Protein AF-A0A959H831-F1 (afdb_monomer_lite)

Sequence (135 aa):
GKVFKGVLVSDFYVGYSPADTPKQKCNAHLIRDLKYIVLAEPQSTAFAQDVITMLLDAKKLADNGQRQEHWIKQAKDKLQELIEQELEEKQEEAIKIRNRLRKHKNEILLFLENPAVPFTNNATERAIRPVVVHR

Foldseek 3Di:
DDDDPDADEDEPDPDDDDDDHHYAHFVVNLLVLLVVCVVPPVVCVVLSVLSNVLLVVLQVCLVVVVLPPVSLVVSLVSLVCSLPDDDDPSSVSSPVSSVVCVVCVCRQNVCSNDVVDDNGPVVVVVVVPPPPPDD

Structure (mmCIF, N/CA/C/O backbone):
data_AF-A0A959H831-F1
#
_entry.id   AF-A0A959H831-F1
#
loop_
_atom_site.group_PDB
_atom_site.id
_atom_site.type_symbol
_atom_site.label_atom_id
_atom_site.label_alt_id
_atom_site.label_comp_id
_atom_site.label_asym_id
_atom_site.label_entity_id
_atom_site.label_seq_id
_atom_site.pdbx_PDB_ins_code
_atom_s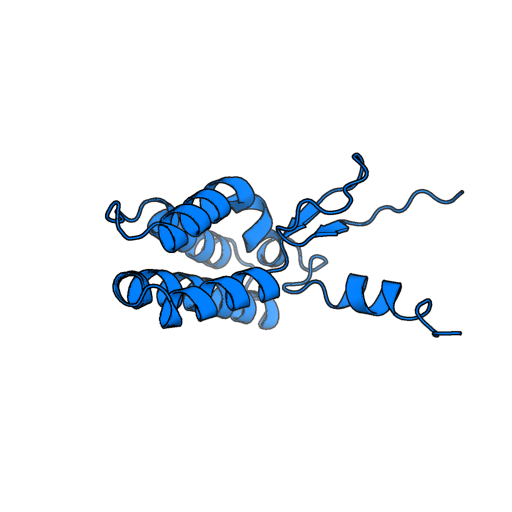ite.Cartn_x
_atom_site.Cartn_y
_atom_site.Cartn_z
_atom_site.occupancy
_atom_site.B_iso_or_equiv
_atom_site.auth_seq_id
_atom_site.auth_comp_id
_atom_site.auth_asym_id
_atom_site.auth_atom_id
_atom_site.pdbx_PDB_model_num
ATOM 1 N N . GLY A 1 1 ? 35.239 -5.299 -0.231 1.00 32.47 1 GLY A N 1
ATOM 2 C CA . GLY A 1 1 ? 34.127 -6.244 -0.466 1.00 32.47 1 GLY A CA 1
ATOM 3 C C . GLY A 1 1 ? 33.082 -5.555 -1.316 1.00 32.47 1 GLY A C 1
ATOM 4 O O . GLY A 1 1 ? 32.857 -4.374 -1.097 1.00 32.47 1 GLY A O 1
ATOM 5 N N . LYS A 1 2 ? 32.547 -6.231 -2.338 1.00 27.98 2 LYS A N 1
ATOM 6 C CA . LYS A 1 2 ? 31.707 -5.634 -3.392 1.00 27.98 2 LYS A CA 1
ATOM 7 C C . LYS A 1 2 ? 30.489 -4.890 -2.818 1.00 27.98 2 LYS A C 1
ATOM 9 O O . LYS A 1 2 ? 29.696 -5.473 -2.089 1.00 27.98 2 LYS A O 1
ATOM 14 N N . VAL A 1 3 ? 30.359 -3.619 -3.195 1.00 27.48 3 VAL A N 1
ATOM 15 C CA . VAL A 1 3 ? 29.230 -2.728 -2.894 1.00 27.48 3 VAL A CA 1
ATOM 16 C C . VAL A 1 3 ? 27.977 -3.252 -3.605 1.00 27.48 3 VAL A C 1
ATOM 18 O O . VAL A 1 3 ? 27.972 -3.384 -4.830 1.00 27.48 3 VAL A O 1
ATOM 21 N N . PHE A 1 4 ? 26.930 -3.583 -2.848 1.00 33.94 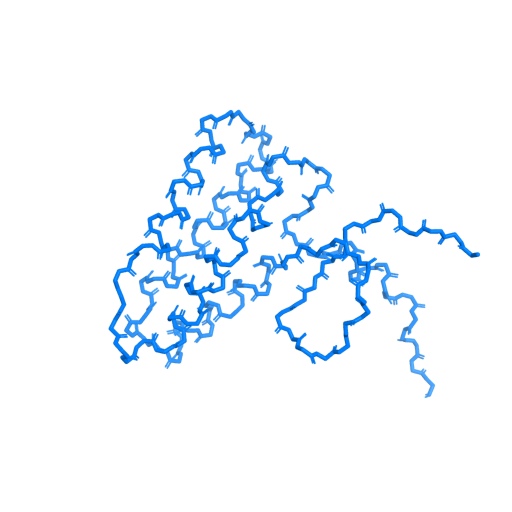4 PHE A N 1
ATOM 22 C CA . PHE A 1 4 ? 25.670 -4.100 -3.386 1.00 33.94 4 PHE A CA 1
ATOM 23 C C . PHE A 1 4 ? 24.793 -2.926 -3.858 1.00 33.94 4 PHE A C 1
ATOM 25 O O . PHE A 1 4 ? 24.255 -2.176 -3.050 1.00 33.94 4 PHE A O 1
ATOM 32 N N . LYS A 1 5 ? 24.670 -2.738 -5.178 1.00 31.16 5 LYS A N 1
ATOM 33 C CA . LYS A 1 5 ? 23.814 -1.721 -5.825 1.00 31.16 5 LYS A CA 1
ATOM 34 C C . LYS A 1 5 ? 22.375 -2.238 -6.001 1.00 31.16 5 LYS A C 1
ATOM 36 O O . LYS A 1 5 ? 21.905 -2.374 -7.127 1.00 31.16 5 LYS A O 1
ATOM 41 N N . GLY A 1 6 ? 21.695 -2.590 -4.913 1.00 36.31 6 GLY A N 1
ATOM 42 C CA . GLY A 1 6 ? 20.324 -3.112 -4.955 1.00 36.31 6 GLY A CA 1
ATOM 43 C C . GLY A 1 6 ? 19.401 -2.394 -3.976 1.00 36.31 6 GLY A C 1
ATOM 44 O O . GLY A 1 6 ? 19.833 -2.019 -2.890 1.00 36.31 6 GLY A O 1
ATOM 45 N N . VAL A 1 7 ? 18.137 -2.203 -4.362 1.00 39.16 7 VAL A N 1
ATOM 46 C CA . VAL A 1 7 ? 17.070 -1.736 -3.465 1.00 39.16 7 VAL A CA 1
ATOM 47 C C . VAL A 1 7 ? 16.750 -2.880 -2.496 1.00 39.16 7 VAL A C 1
ATOM 49 O O . VAL A 1 7 ? 16.268 -3.932 -2.906 1.00 39.16 7 VAL A O 1
ATOM 52 N N . LEU A 1 8 ? 17.070 -2.698 -1.219 1.00 39.12 8 LEU A N 1
ATOM 53 C CA . LEU A 1 8 ? 16.644 -3.544 -0.112 1.00 39.12 8 LEU A CA 1
ATOM 54 C C . LEU A 1 8 ? 15.120 -3.502 -0.040 1.00 39.12 8 LEU A C 1
ATOM 56 O O . LEU A 1 8 ? 14.522 -2.446 -0.154 1.00 39.12 8 LEU A O 1
ATOM 60 N N . VAL A 1 9 ? 14.449 -4.623 0.158 1.00 39.88 9 VAL A N 1
ATOM 61 C CA . VAL A 1 9 ? 13.002 -4.610 0.382 1.00 39.88 9 VAL A CA 1
ATOM 62 C C . VAL A 1 9 ? 12.787 -5.143 1.789 1.00 39.88 9 VAL A C 1
ATOM 64 O O . VAL A 1 9 ? 13.271 -6.222 2.129 1.00 39.88 9 VAL A O 1
ATOM 67 N N . SER A 1 10 ? 12.170 -4.333 2.642 1.00 41.69 10 SER A N 1
ATOM 68 C CA . SER A 1 10 ? 12.109 -4.544 4.089 1.00 41.69 10 SER A CA 1
ATOM 69 C C . SER A 1 10 ? 10.667 -4.582 4.557 1.00 41.69 10 SER A C 1
ATOM 71 O O . SER A 1 10 ? 9.814 -3.820 4.097 1.00 41.69 10 SER A O 1
ATOM 73 N N . ASP A 1 11 ? 10.420 -5.433 5.542 1.00 43.84 11 ASP A N 1
ATOM 74 C CA . ASP A 1 11 ? 9.136 -5.507 6.223 1.00 43.84 11 ASP A CA 1
ATOM 75 C C . ASP A 1 11 ? 8.947 -4.286 7.133 1.00 43.84 11 ASP A C 1
ATOM 77 O O . ASP A 1 11 ? 9.843 -3.452 7.304 1.00 43.84 11 ASP A O 1
ATOM 81 N N . PHE A 1 12 ? 7.767 -4.126 7.726 1.00 45.78 12 PHE A N 1
ATOM 82 C CA . PHE A 1 12 ? 7.518 -3.059 8.705 1.00 45.78 12 PHE A CA 1
ATOM 83 C C . PHE A 1 12 ? 8.080 -3.372 10.103 1.00 45.78 12 PHE A C 1
ATOM 85 O O . PHE A 1 12 ? 7.825 -2.627 11.044 1.00 45.78 12 PHE A O 1
ATOM 92 N N . TYR A 1 13 ? 8.872 -4.440 10.234 1.00 35.97 13 TYR A N 1
ATOM 93 C CA . TYR A 1 13 ? 9.468 -4.875 11.491 1.00 35.97 13 TYR A CA 1
ATOM 94 C C . TYR A 1 13 ? 10.746 -4.083 11.819 1.00 35.97 13 TYR A C 1
ATOM 96 O O . TYR A 1 13 ? 11.663 -3.991 11.002 1.00 35.97 13 TYR A O 1
ATOM 104 N N . VAL A 1 14 ? 10.826 -3.530 13.034 1.00 39.69 14 VAL A N 1
ATOM 105 C CA . VAL A 1 14 ? 11.987 -2.782 13.572 1.00 39.69 14 VAL A CA 1
ATOM 106 C C . VAL A 1 14 ? 12.990 -3.750 14.225 1.00 39.69 14 VAL A C 1
ATOM 108 O O . VAL A 1 14 ? 13.527 -3.506 15.297 1.00 39.69 14 VAL A O 1
ATOM 111 N N . GLY A 1 15 ? 13.229 -4.899 13.595 1.00 38.34 15 GLY A N 1
ATOM 112 C CA . GLY A 1 15 ? 14.209 -5.883 14.052 1.00 38.34 15 GLY A CA 1
ATOM 113 C C . GLY A 1 15 ? 15.322 -5.997 13.026 1.00 38.34 15 GLY A C 1
ATOM 114 O O . GLY A 1 15 ? 15.155 -6.717 12.053 1.00 38.34 15 GLY A O 1
ATOM 115 N N . TYR A 1 16 ? 16.429 -5.290 13.267 1.00 40.28 16 TYR A N 1
ATOM 116 C CA . TYR A 1 16 ? 17.649 -5.203 12.446 1.00 40.28 16 TYR A CA 1
ATOM 117 C C . TYR A 1 16 ? 17.544 -4.335 11.177 1.00 40.28 16 TYR A C 1
ATOM 119 O O . TYR A 1 16 ? 17.093 -4.755 10.116 1.00 40.28 16 TYR A O 1
ATOM 127 N N . SER A 1 17 ? 18.031 -3.092 11.276 1.00 41.34 17 SER A N 1
ATOM 128 C CA . SER A 1 17 ? 18.187 -2.168 10.143 1.00 41.34 17 SER A CA 1
ATOM 129 C C . SER A 1 17 ? 19.600 -1.573 10.116 1.00 41.34 17 SER A C 1
ATOM 131 O O . SER A 1 17 ? 19.850 -0.590 10.808 1.00 41.34 17 SER A O 1
ATOM 133 N N . PRO A 1 18 ? 20.524 -2.111 9.302 1.00 42.78 18 PRO A N 1
ATOM 134 C CA . PRO A 1 18 ? 21.686 -1.355 8.841 1.00 42.78 18 PRO A CA 1
ATOM 135 C C . PRO A 1 18 ? 21.223 -0.139 8.016 1.00 42.78 18 PRO A C 1
ATOM 137 O O . PRO A 1 18 ? 20.215 -0.209 7.303 1.00 42.78 18 PRO A O 1
ATOM 140 N N . ALA A 1 19 ? 21.917 0.990 8.162 1.00 43.97 19 ALA A N 1
ATOM 141 C CA . ALA A 1 19 ? 21.423 2.318 7.787 1.00 43.97 19 ALA A CA 1
ATOM 142 C C . ALA A 1 19 ? 21.472 2.656 6.279 1.00 43.97 19 ALA A C 1
ATOM 144 O O . ALA A 1 19 ? 20.726 3.530 5.851 1.00 43.97 19 ALA A O 1
ATOM 145 N N . ASP A 1 20 ? 22.249 1.941 5.459 1.00 38.38 20 ASP A N 1
ATOM 146 C CA . ASP A 1 20 ? 22.656 2.439 4.130 1.00 38.38 20 ASP A CA 1
ATOM 147 C C . ASP A 1 20 ? 22.196 1.581 2.938 1.00 38.38 20 ASP A C 1
ATOM 149 O O . ASP A 1 20 ? 23.000 1.131 2.121 1.00 38.38 20 ASP A O 1
ATOM 153 N N . THR A 1 21 ? 20.896 1.309 2.781 1.00 37.38 21 THR A N 1
ATOM 154 C CA . THR A 1 21 ? 20.402 0.667 1.540 1.00 37.38 21 THR A CA 1
ATOM 155 C C . THR A 1 21 ? 18.994 1.152 1.175 1.00 37.38 21 THR A C 1
ATOM 157 O O . THR A 1 21 ? 18.155 1.223 2.076 1.00 37.38 21 THR A O 1
ATOM 160 N N . PRO A 1 22 ? 18.698 1.491 -0.102 1.00 37.94 22 PRO A N 1
ATOM 161 C CA . PRO A 1 22 ? 17.374 1.976 -0.513 1.00 37.94 22 PRO A CA 1
ATOM 162 C C . PRO A 1 22 ? 16.301 0.946 -0.159 1.00 37.94 22 PRO A C 1
ATOM 164 O O . PRO A 1 22 ? 16.517 -0.218 -0.459 1.00 37.94 22 PRO A O 1
ATOM 167 N N . LYS A 1 23 ? 15.185 1.329 0.480 1.00 47.69 23 LYS A N 1
ATOM 168 C CA . LYS A 1 23 ? 14.174 0.386 0.999 1.00 47.69 23 LYS A CA 1
ATOM 169 C C . LYS A 1 23 ? 12.887 0.417 0.154 1.00 47.69 23 LYS A C 1
ATOM 171 O O . LYS A 1 23 ? 12.296 1.476 0.029 1.00 47.69 23 LYS A O 1
ATOM 176 N N . GLN A 1 24 ? 12.402 -0.709 -0.368 1.00 42.31 24 GLN A N 1
ATOM 177 C CA . GLN A 1 24 ? 11.011 -0.880 -0.821 1.00 42.31 24 GLN A CA 1
ATOM 178 C C . GLN A 1 24 ? 10.230 -1.622 0.272 1.00 42.31 24 GLN A C 1
ATOM 180 O O . GLN A 1 24 ? 10.760 -2.510 0.940 1.00 42.31 24 GLN A O 1
ATOM 185 N N . LYS A 1 25 ? 8.961 -1.287 0.492 1.00 60.19 25 LYS A N 1
ATOM 186 C CA . LYS A 1 25 ? 8.089 -2.060 1.387 1.00 60.19 25 LYS A CA 1
ATOM 187 C C . LYS A 1 25 ? 7.404 -3.171 0.594 1.00 60.19 25 LYS A C 1
ATOM 189 O O . LYS A 1 25 ? 6.872 -2.925 -0.482 1.00 60.19 25 LYS A O 1
ATOM 194 N N . CYS A 1 26 ? 7.457 -4.411 1.086 1.00 69.81 26 CYS A N 1
ATOM 195 C CA . CYS A 1 26 ? 6.888 -5.553 0.368 1.00 69.81 26 CYS A CA 1
ATOM 196 C C . CYS A 1 26 ? 5.353 -5.452 0.333 1.00 69.81 26 CYS A C 1
ATOM 198 O O . CYS A 1 26 ? 4.702 -5.585 1.373 1.00 69.81 26 CYS A O 1
ATOM 200 N N . ASN A 1 27 ? 4.761 -5.284 -0.857 1.00 80.56 27 ASN A N 1
ATOM 201 C CA . ASN A 1 27 ? 3.302 -5.188 -0.994 1.00 80.56 27 ASN A CA 1
ATOM 202 C C . ASN A 1 27 ? 2.585 -6.480 -0.554 1.00 80.56 27 ASN A C 1
ATOM 204 O O . ASN A 1 27 ? 1.438 -6.422 -0.120 1.00 80.56 27 ASN A O 1
ATOM 208 N N . ALA A 1 28 ? 3.258 -7.640 -0.565 1.00 78.00 28 ALA A N 1
ATOM 209 C CA . ALA A 1 28 ? 2.698 -8.881 -0.019 1.00 78.00 28 ALA A CA 1
ATOM 210 C C . ALA A 1 28 ? 2.519 -8.832 1.510 1.00 78.00 28 ALA A C 1
ATOM 212 O O . ALA A 1 28 ? 1.531 -9.356 2.027 1.00 78.00 28 ALA A O 1
ATOM 213 N N . HIS A 1 29 ? 3.437 -8.179 2.229 1.00 77.88 29 HIS A N 1
ATOM 214 C CA . HIS A 1 29 ? 3.310 -7.967 3.672 1.00 77.88 29 HIS A CA 1
ATOM 215 C C . HIS A 1 29 ? 2.219 -6.954 3.993 1.00 77.88 29 HIS A C 1
ATOM 217 O O . HIS A 1 29 ? 1.391 -7.212 4.859 1.00 77.88 29 HIS A O 1
ATOM 223 N N . LEU A 1 30 ? 2.132 -5.875 3.213 1.00 86.19 30 LEU A N 1
ATOM 224 C CA . LEU A 1 30 ? 1.036 -4.917 3.324 1.00 86.19 30 LEU A CA 1
ATOM 225 C C . LEU A 1 30 ? -0.338 -5.583 3.112 1.00 86.19 30 LEU A C 1
ATOM 227 O O . LEU A 1 30 ? -1.242 -5.377 3.914 1.00 86.19 30 LEU A O 1
ATOM 231 N N . ILE A 1 31 ? -0.486 -6.440 2.094 1.00 88.62 31 ILE A N 1
ATOM 232 C CA . ILE A 1 31 ? -1.730 -7.195 1.855 1.00 88.62 31 ILE A CA 1
ATOM 233 C C . ILE A 1 31 ? -2.049 -8.151 3.015 1.00 88.62 31 ILE A C 1
ATOM 235 O O . ILE A 1 31 ? -3.219 -8.328 3.348 1.00 88.62 31 ILE A O 1
ATOM 239 N N . ARG A 1 32 ? -1.044 -8.780 3.639 1.00 85.31 32 ARG A N 1
ATOM 240 C CA . ARG A 1 32 ? -1.264 -9.659 4.799 1.00 85.31 32 ARG A CA 1
ATOM 241 C C . ARG A 1 32 ? -1.784 -8.877 6.005 1.00 85.31 32 ARG A C 1
ATOM 243 O O . ARG A 1 32 ? -2.767 -9.309 6.601 1.00 85.31 32 ARG A O 1
ATOM 250 N N . ASP A 1 33 ? -1.179 -7.731 6.306 1.00 86.44 33 ASP A N 1
ATOM 251 C CA . ASP A 1 33 ? -1.621 -6.851 7.393 1.00 86.44 33 ASP A CA 1
ATOM 252 C C . ASP A 1 33 ? -3.062 -6.367 7.150 1.00 86.44 33 ASP A C 1
ATOM 254 O O . ASP A 1 33 ? -3.906 -6.434 8.038 1.00 86.44 33 ASP A O 1
ATOM 258 N N . LEU A 1 34 ? -3.389 -5.977 5.914 1.00 90.25 34 LEU A N 1
ATOM 259 C CA . LEU A 1 34 ? -4.745 -5.569 5.530 1.00 90.25 34 LEU A CA 1
ATOM 260 C C . LEU A 1 34 ? -5.771 -6.702 5.697 1.00 90.25 34 LEU A C 1
ATOM 262 O O . LEU A 1 34 ? -6.881 -6.467 6.165 1.00 90.25 34 LEU A O 1
ATOM 266 N N . LYS A 1 35 ? -5.410 -7.949 5.367 1.00 87.94 35 LYS A N 1
ATOM 267 C CA . LYS A 1 35 ? -6.283 -9.113 5.602 1.00 87.94 35 LYS A CA 1
ATOM 268 C C . LYS A 1 35 ? -6.517 -9.381 7.086 1.00 87.94 35 LYS A C 1
ATOM 270 O O . LYS A 1 35 ? -7.597 -9.837 7.443 1.00 87.94 35 LYS A O 1
ATOM 275 N N . TYR A 1 36 ? -5.531 -9.105 7.937 1.00 86.88 36 TYR A N 1
ATOM 276 C CA . TYR A 1 36 ? -5.714 -9.185 9.383 1.00 86.88 36 TYR A CA 1
ATOM 277 C C . TYR A 1 36 ? -6.706 -8.122 9.879 1.00 86.88 36 TYR A C 1
ATOM 279 O O . TYR A 1 36 ? -7.592 -8.455 10.659 1.00 86.88 36 TYR A O 1
ATOM 287 N N . ILE A 1 37 ? -6.635 -6.889 9.363 1.00 87.81 37 ILE A N 1
ATOM 288 C CA . ILE A 1 37 ? -7.585 -5.811 9.702 1.00 87.81 37 ILE A CA 1
ATOM 289 C C . ILE A 1 37 ? -9.027 -6.212 9.390 1.00 87.81 37 ILE A C 1
ATOM 291 O O . ILE A 1 37 ? -9.898 -5.996 10.220 1.00 87.81 37 ILE A O 1
ATOM 295 N N . VAL A 1 38 ? -9.283 -6.864 8.252 1.00 84.62 38 VAL A N 1
ATOM 296 C CA . VAL A 1 38 ? -10.632 -7.360 7.907 1.00 84.62 38 VAL A CA 1
ATOM 297 C C . VAL A 1 38 ? -11.205 -8.292 8.987 1.00 84.62 38 VAL A C 1
ATOM 299 O O . VAL A 1 38 ? -12.413 -8.316 9.202 1.00 84.62 38 VAL A O 1
ATOM 302 N N . LEU A 1 39 ? -10.353 -9.060 9.673 1.00 84.00 39 LEU A N 1
ATOM 303 C CA . LEU A 1 39 ? -10.769 -9.987 10.728 1.00 84.00 39 LEU A CA 1
ATOM 304 C C . LEU A 1 39 ? -10.836 -9.321 12.110 1.00 84.00 39 LEU A C 1
ATOM 306 O O . LEU A 1 39 ? -11.746 -9.609 12.881 1.00 84.00 39 LEU A O 1
ATOM 310 N N . ALA A 1 40 ? -9.859 -8.471 12.432 1.00 82.25 40 ALA A N 1
ATOM 311 C CA . ALA A 1 40 ? -9.674 -7.896 13.764 1.00 82.25 40 ALA A CA 1
ATOM 312 C C . ALA A 1 40 ? -10.416 -6.565 13.975 1.00 82.25 40 ALA A C 1
ATOM 314 O O . ALA A 1 40 ? -10.737 -6.214 15.106 1.00 82.25 40 ALA A O 1
ATOM 315 N N . GLU A 1 41 ? -10.700 -5.834 12.897 1.00 91.06 41 GLU A N 1
ATOM 316 C CA . GLU A 1 41 ? -11.324 -4.511 12.906 1.00 91.06 41 GLU A CA 1
ATOM 317 C C . GLU A 1 41 ? -12.420 -4.446 11.816 1.00 91.06 41 GLU A C 1
ATOM 319 O O . GLU A 1 41 ? -12.240 -3.779 10.792 1.00 91.06 41 GLU A O 1
ATOM 324 N N . PRO A 1 42 ? -13.563 -5.152 11.979 1.00 92.12 42 PRO A N 1
ATOM 325 C CA . PRO A 1 42 ? -14.573 -5.300 10.923 1.00 92.12 42 PRO A CA 1
ATOM 326 C C . PRO A 1 42 ? -15.106 -3.976 10.362 1.00 92.12 42 PRO A C 1
ATOM 328 O O . PRO A 1 42 ? -15.392 -3.889 9.168 1.00 92.12 42 PRO A O 1
ATOM 331 N N . GLN A 1 43 ? -15.178 -2.928 11.188 1.00 91.44 43 GLN A N 1
ATOM 332 C CA . GLN A 1 43 ? -15.542 -1.564 10.788 1.00 91.44 43 GLN A CA 1
ATOM 333 C C . GLN A 1 43 ? -14.594 -0.956 9.738 1.00 91.44 43 GLN A C 1
ATOM 335 O O . GLN A 1 43 ? -14.981 -0.058 8.999 1.00 91.44 43 GLN A O 1
ATOM 340 N N . SER A 1 44 ? -13.369 -1.470 9.634 1.00 95.19 44 SER A N 1
ATOM 341 C CA . SER A 1 44 ? -12.347 -1.042 8.678 1.00 95.19 44 SER A CA 1
ATOM 342 C C . SER A 1 44 ? -12.243 -1.945 7.453 1.00 95.19 44 SER A C 1
ATOM 344 O O . SER A 1 44 ? -11.368 -1.740 6.609 1.00 95.19 44 SER A O 1
ATOM 346 N N . THR A 1 45 ? -13.134 -2.930 7.321 1.00 94.00 45 THR A N 1
ATOM 347 C CA . THR A 1 45 ? -13.123 -3.896 6.214 1.00 94.00 45 THR A CA 1
ATOM 348 C C . THR A 1 45 ? -13.160 -3.213 4.852 1.00 94.00 45 THR A C 1
ATOM 350 O O . THR A 1 45 ? -12.385 -3.594 3.978 1.00 94.00 45 THR A O 1
ATOM 353 N N . ALA A 1 46 ? -14.003 -2.189 4.682 1.00 95.69 46 ALA A N 1
ATOM 354 C CA . ALA A 1 46 ? -14.115 -1.454 3.421 1.00 95.69 46 ALA A CA 1
ATOM 355 C C . ALA A 1 46 ? -12.779 -0.799 3.037 1.00 95.69 46 ALA A C 1
ATOM 357 O O . ALA A 1 46 ? -12.219 -1.104 1.988 1.00 95.69 46 ALA A O 1
ATOM 358 N N . PHE A 1 47 ? -12.196 -0.013 3.951 1.00 96.56 47 PHE A N 1
ATOM 359 C CA . PHE A 1 47 ? -10.876 0.594 3.755 1.00 96.56 47 PHE A CA 1
ATOM 360 C C . PHE A 1 47 ? -9.809 -0.459 3.422 1.00 96.56 47 PHE A C 1
ATOM 362 O O . PHE A 1 47 ? -9.035 -0.300 2.477 1.00 96.56 47 PHE A O 1
ATOM 369 N N . ALA A 1 48 ? -9.770 -1.563 4.172 1.00 95.06 48 ALA A N 1
ATOM 370 C CA . ALA A 1 48 ? -8.767 -2.596 3.964 1.00 95.06 48 ALA A CA 1
ATOM 371 C C . ALA A 1 48 ? -8.905 -3.279 2.591 1.00 95.06 48 ALA A C 1
ATOM 373 O O . ALA A 1 48 ? -7.904 -3.508 1.906 1.00 95.06 48 ALA A O 1
ATOM 374 N N . GLN A 1 49 ? -10.136 -3.582 2.174 1.00 95.94 49 GLN A N 1
ATOM 375 C CA . GLN A 1 49 ? -10.433 -4.178 0.872 1.00 95.94 49 GLN A CA 1
ATOM 376 C C . GLN A 1 49 ? -10.115 -3.226 -0.281 1.00 95.94 49 GLN A C 1
ATOM 378 O O . GLN A 1 49 ? -9.554 -3.675 -1.284 1.00 95.94 49 GLN A O 1
ATOM 383 N N . ASP A 1 50 ? -10.377 -1.930 -0.129 1.00 97.50 50 ASP A N 1
ATOM 384 C CA . ASP A 1 50 ? -10.063 -0.935 -1.154 1.00 97.50 50 ASP A CA 1
ATOM 385 C C . ASP A 1 50 ? -8.551 -0.802 -1.368 1.00 97.50 50 ASP A C 1
ATOM 387 O O . ASP A 1 50 ? -8.078 -0.787 -2.509 1.00 97.50 50 ASP A O 1
ATOM 391 N N . VAL A 1 51 ? -7.761 -0.798 -0.287 1.00 96.38 51 VAL A N 1
ATOM 392 C CA . VAL A 1 51 ? -6.293 -0.779 -0.389 1.00 96.38 51 VAL A CA 1
ATOM 393 C C . VAL A 1 51 ? -5.771 -2.067 -1.033 1.00 96.38 51 VAL A C 1
ATOM 395 O O . VAL A 1 51 ? -4.904 -2.001 -1.907 1.00 96.38 51 VAL A O 1
ATOM 398 N N . ILE A 1 52 ? -6.290 -3.242 -0.650 1.00 95.44 52 ILE A N 1
ATOM 399 C CA . ILE A 1 52 ? -5.907 -4.520 -1.279 1.00 95.44 52 ILE A CA 1
ATOM 400 C C . ILE A 1 52 ? -6.214 -4.488 -2.778 1.00 95.44 52 ILE A C 1
ATOM 402 O O . ILE A 1 52 ? -5.360 -4.859 -3.585 1.00 95.44 52 ILE A O 1
ATOM 406 N N . THR A 1 53 ? -7.413 -4.043 -3.147 1.00 97.25 53 THR A N 1
ATOM 407 C CA . THR A 1 53 ? -7.867 -3.987 -4.540 1.00 97.25 53 THR A CA 1
ATOM 408 C C . THR A 1 53 ? -6.974 -3.063 -5.358 1.00 97.25 53 THR A C 1
ATOM 410 O O . THR A 1 53 ? -6.433 -3.493 -6.375 1.00 97.25 53 THR A O 1
ATOM 413 N N . MET A 1 54 ? -6.696 -1.856 -4.855 1.00 97.12 54 MET A N 1
ATOM 414 C CA . MET A 1 54 ? -5.788 -0.904 -5.498 1.00 97.12 54 MET A CA 1
ATOM 415 C C . MET A 1 54 ? -4.398 -1.511 -5.747 1.00 97.12 54 MET A C 1
ATOM 417 O O . MET A 1 54 ? -3.870 -1.407 -6.855 1.00 97.12 54 MET A O 1
ATOM 421 N N . LEU A 1 55 ? -3.818 -2.206 -4.760 1.00 95.19 55 LEU A N 1
ATOM 422 C CA . LEU A 1 55 ? -2.508 -2.851 -4.914 1.00 95.19 55 LEU A CA 1
ATOM 423 C C . LEU A 1 55 ? -2.524 -3.962 -5.972 1.00 95.19 55 LEU A C 1
ATOM 425 O O . LEU A 1 55 ? -1.573 -4.094 -6.745 1.00 95.19 55 LEU A O 1
ATOM 429 N N . LEU A 1 56 ? -3.580 -4.777 -6.003 1.00 95.56 56 LEU A N 1
ATOM 430 C CA . LEU A 1 56 ? -3.709 -5.868 -6.969 1.00 95.56 56 LEU A CA 1
ATOM 431 C C . LEU A 1 56 ? -3.963 -5.353 -8.386 1.00 95.56 56 LEU A C 1
ATOM 433 O O . LEU A 1 56 ? -3.411 -5.910 -9.332 1.00 95.56 56 LEU A O 1
ATOM 437 N N . ASP A 1 57 ? -4.739 -4.288 -8.546 1.00 96.19 57 ASP A N 1
ATOM 438 C CA . ASP A 1 57 ? -4.973 -3.679 -9.854 1.00 96.19 57 ASP A CA 1
ATOM 439 C C . ASP A 1 57 ? -3.714 -2.985 -10.375 1.00 96.19 57 ASP A C 1
ATOM 441 O O . ASP A 1 57 ? -3.327 -3.200 -11.523 1.00 96.19 57 ASP A O 1
ATOM 445 N N . ALA A 1 58 ? -2.979 -2.282 -9.509 1.00 94.88 58 ALA A N 1
ATOM 446 C CA . ALA A 1 58 ? -1.651 -1.773 -9.836 1.00 94.88 58 ALA A CA 1
ATOM 447 C C . ALA A 1 58 ? -0.698 -2.907 -10.262 1.00 94.88 58 ALA A C 1
ATOM 449 O O . ALA A 1 58 ? 0.022 -2.782 -11.253 1.00 94.88 58 ALA A O 1
ATOM 450 N N . LYS A 1 59 ? -0.723 -4.060 -9.580 1.00 94.44 59 LYS A N 1
ATOM 451 C CA . LYS A 1 59 ? 0.050 -5.237 -10.002 1.00 94.44 59 LYS A CA 1
ATOM 452 C C . LYS A 1 59 ? -0.351 -5.715 -11.402 1.00 94.44 59 LYS A C 1
ATOM 454 O O . LYS A 1 59 ? 0.534 -5.946 -12.220 1.00 94.44 59 LYS A O 1
ATOM 459 N N . LYS A 1 60 ? -1.651 -5.837 -11.694 1.00 95.81 60 LYS A N 1
ATOM 460 C CA . LYS A 1 60 ? -2.140 -6.259 -13.021 1.00 95.81 60 LYS A CA 1
ATOM 461 C C . LYS A 1 60 ? -1.677 -5.306 -14.122 1.00 95.81 60 LYS A C 1
ATOM 463 O O . LYS A 1 60 ? -1.213 -5.771 -15.157 1.00 95.81 60 LYS A O 1
ATOM 468 N N . LEU A 1 61 ? -1.740 -3.992 -13.885 1.00 95.75 61 LEU A N 1
ATOM 469 C CA . LEU A 1 61 ? -1.216 -2.991 -14.820 1.00 95.75 61 LEU A CA 1
ATOM 470 C C . LEU A 1 61 ? 0.273 -3.243 -15.114 1.00 95.75 61 LEU A C 1
ATOM 472 O O . LEU A 1 61 ? 0.679 -3.305 -16.274 1.00 95.75 61 LEU A O 1
ATOM 476 N N . ALA A 1 62 ? 1.083 -3.460 -14.073 1.00 92.62 62 ALA A N 1
ATOM 477 C CA . ALA A 1 62 ? 2.507 -3.756 -14.226 1.00 92.62 62 ALA A CA 1
ATOM 478 C C . ALA A 1 62 ? 2.776 -5.067 -14.982 1.00 92.62 62 ALA A C 1
ATOM 480 O O . ALA A 1 62 ? 3.665 -5.085 -15.837 1.00 92.62 62 ALA A O 1
ATOM 481 N N . ASP A 1 63 ? 2.028 -6.131 -14.671 1.00 91.69 63 ASP A N 1
ATOM 482 C CA . ASP A 1 63 ? 2.141 -7.449 -15.311 1.00 91.69 63 ASP A CA 1
ATOM 483 C C . ASP A 1 63 ? 1.777 -7.379 -16.807 1.00 91.69 63 ASP A C 1
ATOM 485 O O . ASP A 1 63 ? 2.417 -8.026 -17.632 1.00 91.69 63 ASP A O 1
ATOM 489 N N . ASN A 1 64 ? 0.800 -6.540 -17.165 1.00 94.38 64 ASN A N 1
ATOM 490 C CA . ASN A 1 64 ? 0.366 -6.307 -18.545 1.00 94.38 64 ASN A CA 1
ATOM 491 C C . ASN A 1 64 ? 1.246 -5.294 -19.303 1.00 94.38 64 ASN A C 1
ATOM 493 O O . ASN A 1 64 ? 0.953 -4.957 -20.449 1.00 94.38 64 ASN A O 1
ATOM 497 N N . GLY A 1 65 ? 2.287 -4.744 -18.668 1.00 91.94 65 GLY A N 1
ATOM 498 C CA . GLY A 1 65 ? 3.121 -3.692 -19.258 1.00 91.94 65 GLY A CA 1
ATOM 499 C C . GLY A 1 65 ? 2.413 -2.338 -19.429 1.00 91.94 65 GLY A C 1
ATOM 500 O O . GLY A 1 65 ? 2.922 -1.465 -20.132 1.00 91.94 65 GLY A O 1
ATOM 501 N N . GLN A 1 66 ? 1.266 -2.131 -18.777 1.00 93.62 66 GLN A N 1
ATOM 502 C CA . GLN A 1 66 ? 0.476 -0.896 -18.809 1.00 93.62 66 GLN A CA 1
ATOM 503 C C . GLN A 1 66 ? 1.113 0.168 -17.907 1.00 93.62 66 GLN A C 1
ATOM 505 O O . GLN A 1 66 ? 0.704 0.400 -16.771 1.00 93.62 66 GLN A O 1
ATOM 510 N N . ARG A 1 67 ? 2.179 0.786 -18.418 1.00 90.12 67 ARG A N 1
ATOM 511 C CA . ARG A 1 67 ? 3.036 1.741 -17.691 1.00 90.12 67 ARG A CA 1
ATOM 512 C C . ARG A 1 67 ? 2.977 3.151 -18.270 1.00 90.12 67 ARG A C 1
ATOM 514 O O . ARG A 1 67 ? 3.835 3.979 -17.987 1.00 90.12 67 ARG A O 1
ATOM 521 N N . GLN A 1 68 ? 1.988 3.422 -19.118 1.00 94.25 68 GLN A N 1
ATOM 522 C CA . GLN A 1 68 ? 1.749 4.768 -19.624 1.00 94.25 68 GLN A CA 1
ATOM 523 C C . GLN A 1 68 ? 1.369 5.706 -18.469 1.00 94.25 68 GLN A C 1
ATOM 525 O O . GLN A 1 68 ? 0.755 5.283 -17.487 1.00 94.25 68 GLN A O 1
ATOM 530 N N . GLU A 1 69 ? 1.691 6.991 -18.618 1.00 94.00 69 GLU A N 1
ATOM 531 C CA . GLU A 1 69 ? 1.502 8.017 -17.585 1.00 94.00 69 GLU A CA 1
ATOM 532 C C . GLU A 1 69 ? 0.088 8.019 -16.987 1.00 94.00 69 GLU A C 1
ATOM 534 O O . GLU A 1 69 ? -0.065 8.101 -15.773 1.00 94.00 69 GLU A O 1
ATOM 539 N N . HIS A 1 70 ? -0.950 7.838 -17.809 1.00 95.88 70 HIS A N 1
ATOM 540 C CA . HIS A 1 70 ? -2.335 7.834 -17.338 1.00 95.88 70 HIS A CA 1
ATOM 541 C C . HIS A 1 70 ? -2.675 6.657 -16.408 1.00 95.88 70 HIS A C 1
ATOM 543 O O . HIS A 1 70 ? -3.498 6.827 -15.512 1.00 95.88 70 HIS A O 1
ATOM 549 N N . TRP A 1 71 ? -2.067 5.477 -16.578 1.00 95.81 71 TRP A N 1
ATOM 550 C CA . TRP A 1 71 ? -2.276 4.338 -15.671 1.00 95.81 71 TRP A CA 1
ATOM 551 C C . TRP A 1 71 ? -1.569 4.553 -14.340 1.00 95.81 71 TRP A C 1
ATOM 553 O O . TRP A 1 71 ? -2.138 4.314 -13.277 1.00 95.81 71 TRP A O 1
ATOM 563 N N . ILE A 1 72 ? -0.337 5.060 -14.404 1.00 94.69 72 ILE A N 1
ATOM 564 C CA . ILE A 1 72 ? 0.453 5.391 -13.217 1.00 94.69 72 ILE A CA 1
ATOM 565 C C . ILE A 1 72 ? -0.252 6.490 -12.420 1.00 94.69 72 ILE A C 1
ATOM 567 O O . ILE A 1 72 ? -0.387 6.378 -11.202 1.00 94.69 72 ILE A O 1
ATOM 571 N N . LYS A 1 73 ? -0.748 7.524 -13.107 1.00 95.88 73 LYS A N 1
ATOM 572 C CA . LYS A 1 73 ? -1.519 8.607 -12.501 1.00 95.88 73 LYS A CA 1
ATOM 573 C C . LYS A 1 73 ? -2.787 8.081 -11.831 1.00 95.88 73 LYS A C 1
ATOM 575 O O . LYS A 1 73 ? -2.985 8.374 -10.664 1.00 95.88 73 LYS A O 1
ATOM 580 N N . GLN A 1 74 ? -3.581 7.246 -12.505 1.00 96.50 74 GLN A N 1
ATOM 581 C CA . GLN A 1 74 ? -4.780 6.640 -11.905 1.00 96.50 74 GLN A CA 1
ATOM 582 C C . 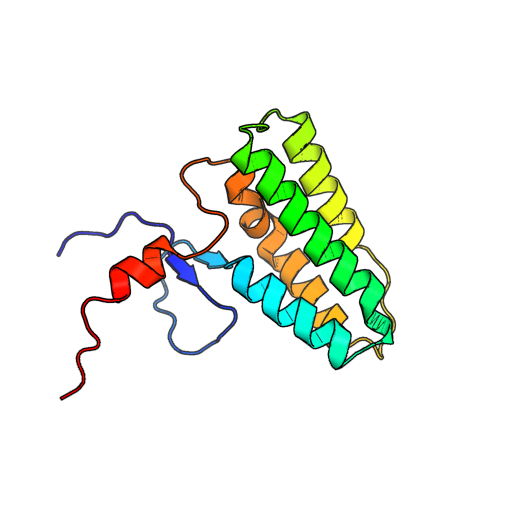GLN A 1 74 ? -4.465 5.850 -10.626 1.00 96.50 74 GLN A C 1
ATOM 584 O O . GLN A 1 74 ? -5.160 5.999 -9.625 1.00 96.50 74 GLN A O 1
ATOM 589 N N . ALA A 1 75 ? -3.395 5.049 -10.622 1.00 95.69 75 ALA A N 1
ATOM 590 C CA . ALA A 1 75 ? -2.985 4.313 -9.426 1.00 95.69 75 ALA A CA 1
ATOM 591 C C . ALA A 1 75 ? -2.544 5.252 -8.284 1.00 95.69 75 ALA A C 1
ATOM 593 O O . ALA A 1 75 ? -2.889 5.020 -7.124 1.00 95.69 75 ALA A O 1
ATOM 594 N N . LYS A 1 76 ? -1.808 6.327 -8.603 1.00 95.94 76 LYS A N 1
ATOM 595 C CA . LYS A 1 76 ? -1.382 7.347 -7.629 1.00 95.94 76 LYS A CA 1
ATOM 596 C C . LYS A 1 76 ? -2.559 8.143 -7.067 1.00 95.94 76 LYS A C 1
ATOM 598 O O . LYS A 1 76 ? -2.605 8.348 -5.858 1.00 95.94 76 LYS A O 1
ATOM 603 N N . ASP A 1 77 ? -3.506 8.533 -7.914 1.00 97.44 77 ASP A N 1
ATOM 604 C CA . ASP A 1 77 ? -4.724 9.239 -7.513 1.00 97.44 77 ASP A CA 1
ATOM 605 C C . ASP A 1 77 ? -5.552 8.350 -6.572 1.00 97.44 77 ASP A C 1
ATOM 607 O O . ASP A 1 77 ? -5.908 8.780 -5.477 1.00 97.44 77 ASP A O 1
ATOM 611 N N . LYS A 1 78 ? -5.729 7.062 -6.906 1.00 97.62 78 LYS A N 1
ATOM 612 C CA . LYS A 1 78 ? -6.422 6.106 -6.028 1.00 97.62 78 LYS A CA 1
ATOM 613 C C . LYS A 1 78 ? -5.728 5.934 -4.676 1.00 97.62 78 LYS A C 1
ATOM 615 O O . LYS A 1 78 ? -6.387 5.870 -3.641 1.00 97.62 78 LYS A O 1
ATOM 620 N N . LEU A 1 79 ? -4.397 5.850 -4.661 1.00 96.62 79 LEU A N 1
ATOM 621 C CA . LEU A 1 79 ? -3.633 5.798 -3.414 1.00 96.62 79 LEU A CA 1
ATOM 622 C C . LEU A 1 79 ? -3.827 7.077 -2.584 1.00 96.62 79 LEU A C 1
ATOM 624 O O . LEU A 1 79 ? -3.940 6.990 -1.362 1.00 96.62 79 LEU A O 1
ATOM 628 N N . GLN A 1 80 ? -3.869 8.244 -3.228 1.00 97.81 80 GLN A N 1
ATOM 629 C CA . GLN A 1 80 ? -4.084 9.521 -2.554 1.00 97.81 80 GLN A CA 1
ATOM 630 C C . GLN A 1 80 ? -5.486 9.600 -1.930 1.00 97.81 80 GLN A C 1
ATOM 632 O O . GLN A 1 80 ? -5.579 9.934 -0.752 1.00 97.81 80 GLN A O 1
ATOM 637 N N . GLU A 1 81 ? -6.537 9.191 -2.649 1.00 97.88 81 GLU A N 1
ATOM 638 C CA . GLU A 1 81 ? -7.907 9.094 -2.113 1.00 97.88 81 GLU A CA 1
ATOM 639 C C . GLU A 1 81 ? -7.955 8.248 -0.831 1.00 97.88 81 GLU A C 1
ATOM 641 O O . GLU A 1 81 ? -8.505 8.665 0.187 1.00 97.88 81 GLU A O 1
ATOM 646 N N . LEU A 1 82 ? -7.312 7.076 -0.843 1.00 97.50 82 LEU A N 1
ATOM 647 C CA . LEU A 1 82 ? -7.265 6.177 0.316 1.00 97.50 82 LEU A CA 1
ATOM 648 C C . LEU A 1 82 ? -6.477 6.778 1.490 1.00 97.50 82 LEU A C 1
ATOM 650 O O . LEU A 1 82 ? -6.802 6.551 2.652 1.00 97.50 82 LEU A O 1
ATOM 654 N N . ILE A 1 83 ? -5.432 7.560 1.210 1.00 96.81 83 ILE A N 1
ATOM 655 C CA . ILE A 1 83 ? -4.659 8.273 2.236 1.00 96.81 83 ILE A CA 1
ATOM 656 C C . ILE A 1 83 ? -5.471 9.412 2.870 1.00 96.81 83 ILE A C 1
ATOM 658 O O . ILE A 1 83 ? -5.208 9.778 4.022 1.00 96.81 83 ILE A O 1
ATOM 662 N N . GLU A 1 84 ? -6.396 10.004 2.124 1.00 97.19 84 GLU A N 1
ATOM 663 C CA . GLU A 1 84 ? -7.234 11.126 2.556 1.00 97.19 84 GLU A CA 1
ATOM 664 C C . GLU A 1 84 ? -8.552 10.684 3.188 1.00 97.19 84 GLU A C 1
ATOM 666 O O . GLU A 1 84 ? -9.187 11.488 3.864 1.00 97.19 84 GLU A O 1
ATOM 671 N N . GLN A 1 85 ? -8.920 9.409 3.047 1.00 95.44 85 GLN A N 1
ATOM 672 C CA . GLN A 1 85 ? -10.123 8.857 3.649 1.00 95.44 85 GLN A CA 1
ATOM 673 C C . GLN A 1 85 ? -10.176 9.119 5.164 1.00 95.44 85 GLN A C 1
ATOM 675 O O . GLN A 1 85 ? -9.231 8.838 5.925 1.00 95.44 85 GLN A O 1
ATOM 680 N N . GLU A 1 86 ? -11.316 9.652 5.596 1.00 95.38 86 GLU A N 1
ATOM 681 C CA . GLU A 1 86 ? -11.637 9.842 7.002 1.00 95.38 86 GLU A CA 1
ATOM 682 C C . GLU A 1 86 ? -11.880 8.480 7.660 1.00 95.38 86 GLU A C 1
ATOM 684 O O . GLU A 1 86 ? -12.548 7.605 7.109 1.00 95.38 86 GLU A O 1
ATOM 689 N N . LEU A 1 87 ? -11.265 8.286 8.823 1.00 95.00 87 LEU A N 1
ATOM 690 C CA . LEU A 1 87 ? -11.362 7.069 9.621 1.00 95.00 87 LEU A CA 1
ATOM 691 C C . LEU A 1 87 ? -11.676 7.498 11.049 1.00 95.00 87 LEU A C 1
ATOM 693 O O . LEU A 1 87 ? -11.091 8.468 11.537 1.00 95.00 87 LEU A O 1
ATOM 697 N N . GLU A 1 88 ? -12.574 6.776 11.705 1.00 94.50 88 GLU A N 1
ATOM 698 C CA . GLU A 1 88 ? -12.954 7.023 13.092 1.00 94.50 88 GLU A CA 1
ATOM 699 C C . GLU A 1 88 ? -11.823 6.626 14.057 1.00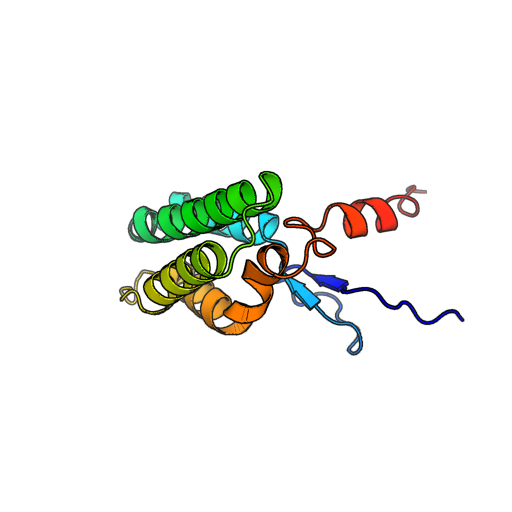 94.50 88 GLU A C 1
ATOM 701 O O . GLU A 1 88 ? -11.037 5.726 13.767 1.00 94.50 88 GLU A O 1
ATOM 706 N N . GLU A 1 89 ? -11.770 7.229 15.250 1.00 91.31 89 GLU A N 1
ATOM 707 C CA . GLU A 1 89 ? -10.735 6.928 16.261 1.00 91.31 89 GLU A CA 1
ATOM 708 C C . GLU A 1 89 ? -10.672 5.438 16.637 1.00 91.31 89 GLU A C 1
ATOM 710 O O . GLU A 1 89 ? -9.592 4.903 16.873 1.00 91.31 89 GLU A O 1
ATOM 715 N N . LYS A 1 90 ? -11.817 4.743 16.602 1.00 91.69 90 LYS A N 1
ATOM 716 C CA . LYS A 1 90 ? -11.941 3.295 16.852 1.00 91.69 90 LYS A CA 1
ATOM 717 C C . LYS A 1 90 ? -11.344 2.405 15.746 1.00 91.69 90 LYS A C 1
ATOM 719 O O . LYS A 1 90 ? -11.453 1.183 15.829 1.00 91.69 90 LYS A O 1
ATOM 724 N N . GLN A 1 91 ? -10.812 2.993 14.674 1.00 93.62 91 GLN A N 1
ATOM 725 C CA . GLN A 1 91 ? -10.186 2.307 13.539 1.00 93.62 91 GLN A CA 1
ATOM 726 C C . GLN A 1 91 ? -8.654 2.372 13.640 1.00 93.62 91 GLN A C 1
ATOM 728 O O . GLN A 1 91 ? -7.965 2.807 12.712 1.00 93.62 91 GLN A O 1
ATOM 733 N N . GLU A 1 92 ? -8.110 2.019 14.804 1.00 92.56 92 GLU A N 1
ATOM 734 C CA . GLU A 1 92 ? -6.695 2.198 15.132 1.00 92.56 92 GLU A CA 1
ATOM 735 C C . GLU A 1 92 ? -5.756 1.506 14.134 1.00 92.56 92 GLU A C 1
ATOM 737 O O . GLU A 1 92 ? -4.753 2.094 13.711 1.00 92.56 92 GLU A O 1
ATOM 742 N N . GLU A 1 93 ? -6.067 0.272 13.726 1.00 88.81 93 GLU A N 1
ATOM 743 C CA . GLU A 1 93 ? -5.220 -0.485 12.802 1.00 88.81 93 GLU A CA 1
ATOM 744 C C . GLU A 1 93 ? -5.300 0.078 11.380 1.00 88.81 93 GLU A C 1
ATOM 746 O O . GLU A 1 93 ? -4.270 0.249 10.713 1.00 88.81 93 GLU A O 1
ATOM 751 N N . ALA A 1 94 ? -6.494 0.468 10.925 1.00 92.75 94 ALA A N 1
ATOM 752 C CA . ALA A 1 94 ? -6.644 1.159 9.648 1.00 92.75 94 ALA A CA 1
ATOM 753 C C . ALA A 1 94 ? -5.912 2.507 9.630 1.00 92.75 94 ALA A C 1
ATOM 755 O O . ALA A 1 94 ? -5.231 2.816 8.650 1.00 92.75 94 ALA A O 1
ATOM 756 N N . ILE A 1 95 ? -5.960 3.281 10.720 1.00 94.56 95 ILE A N 1
ATOM 757 C CA . ILE A 1 95 ? -5.222 4.544 10.853 1.00 94.56 95 ILE A CA 1
ATOM 758 C C . ILE A 1 95 ? -3.710 4.298 10.759 1.00 94.56 95 ILE A C 1
ATOM 760 O O . ILE A 1 95 ? -3.012 5.026 10.040 1.00 94.56 95 ILE A O 1
ATOM 764 N N . LYS A 1 96 ? -3.184 3.257 11.423 1.00 90.75 96 LYS A N 1
ATOM 765 C CA . LYS A 1 96 ? -1.764 2.867 11.322 1.00 90.75 96 LYS A CA 1
ATOM 766 C C . LYS A 1 96 ? -1.379 2.536 9.880 1.00 90.75 96 LYS A C 1
ATOM 768 O O . LYS A 1 96 ? -0.340 3.011 9.405 1.00 90.75 96 LYS A O 1
ATOM 773 N N . ILE A 1 97 ? -2.209 1.777 9.160 1.00 92.12 97 ILE A N 1
ATOM 774 C CA . ILE A 1 97 ? -1.967 1.471 7.745 1.00 92.12 97 ILE A CA 1
ATOM 775 C C . ILE A 1 97 ? -2.063 2.723 6.875 1.00 92.12 97 ILE A C 1
ATOM 777 O O . ILE A 1 97 ? -1.148 2.968 6.095 1.00 92.12 97 ILE A O 1
ATOM 781 N N . ARG A 1 98 ? -3.081 3.570 7.032 1.00 95.56 98 ARG A N 1
ATOM 782 C CA . ARG A 1 98 ? -3.205 4.832 6.284 1.00 95.56 98 ARG A CA 1
ATOM 783 C C . ARG A 1 98 ? -1.972 5.721 6.462 1.00 95.56 98 ARG A C 1
ATOM 785 O O . ARG A 1 98 ? -1.425 6.237 5.488 1.00 95.56 98 ARG A O 1
ATOM 792 N N . ASN A 1 99 ? -1.473 5.854 7.690 1.00 91.38 99 ASN A N 1
ATOM 793 C CA . ASN A 1 99 ? -0.263 6.630 7.983 1.00 91.38 99 ASN A CA 1
ATOM 794 C C . ASN A 1 99 ? 0.979 6.035 7.307 1.00 91.38 99 ASN A C 1
ATOM 796 O O . ASN A 1 99 ? 1.838 6.759 6.800 1.00 91.38 99 ASN A O 1
ATOM 800 N N . ARG A 1 100 ? 1.061 4.707 7.257 1.00 90.00 100 ARG A N 1
ATOM 801 C CA . ARG A 1 100 ? 2.114 3.973 6.556 1.00 90.00 100 ARG A CA 1
ATOM 802 C C . ARG A 1 100 ? 2.023 4.153 5.036 1.00 90.00 100 ARG A C 1
ATOM 804 O O . ARG A 1 100 ? 3.056 4.403 4.418 1.00 90.00 100 ARG A O 1
ATOM 811 N N . LEU A 1 101 ? 0.822 4.103 4.452 1.00 92.25 101 LEU A N 1
ATOM 812 C CA . LEU A 1 101 ? 0.582 4.426 3.041 1.00 92.25 101 LEU A CA 1
ATOM 813 C C . LEU A 1 101 ? 1.062 5.846 2.732 1.00 92.25 101 LEU A C 1
ATOM 815 O O . LEU A 1 101 ? 1.840 6.043 1.805 1.00 92.25 101 LEU A O 1
ATOM 819 N N . ARG A 1 102 ? 0.689 6.821 3.571 1.00 93.00 102 ARG A N 1
ATOM 820 C CA . ARG A 1 102 ? 1.113 8.222 3.441 1.00 93.00 102 ARG A CA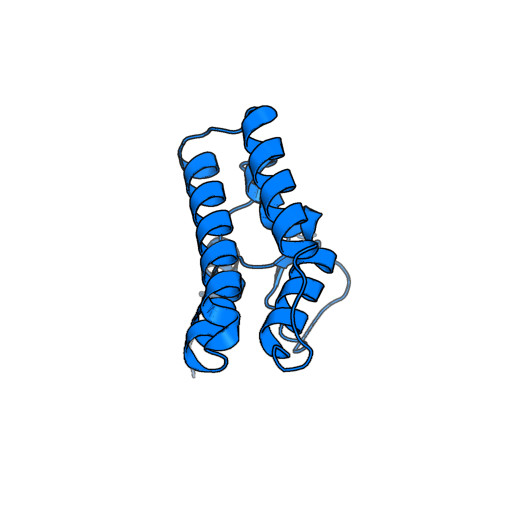 1
ATOM 821 C C . ARG A 1 102 ? 2.631 8.377 3.482 1.00 93.00 102 ARG A C 1
ATOM 823 O O . ARG A 1 102 ? 3.195 9.065 2.635 1.00 93.00 102 ARG A O 1
ATOM 830 N N . LYS A 1 103 ? 3.289 7.722 4.442 1.00 88.38 103 LYS A N 1
ATOM 831 C CA . LYS A 1 103 ? 4.747 7.771 4.617 1.00 88.38 103 LYS A CA 1
ATOM 832 C C . LYS A 1 103 ? 5.504 7.170 3.430 1.00 88.38 103 LYS A C 1
ATOM 834 O O . LYS A 1 103 ? 6.549 7.691 3.060 1.00 88.38 103 LYS A O 1
ATOM 839 N N . HIS A 1 104 ? 4.978 6.098 2.841 1.00 86.62 104 HIS A N 1
ATOM 840 C CA . HIS A 1 104 ? 5.658 5.305 1.813 1.00 86.62 104 HIS A CA 1
ATOM 841 C C . HIS A 1 104 ? 5.020 5.430 0.420 1.00 86.62 104 HIS A C 1
ATOM 843 O O . HIS A 1 104 ? 5.260 4.592 -0.447 1.00 86.62 104 HIS A O 1
ATOM 849 N N . LYS A 1 105 ? 4.220 6.475 0.167 1.00 86.44 105 LYS A N 1
ATOM 850 C CA . LYS A 1 105 ? 3.410 6.604 -1.059 1.00 86.44 105 LYS A CA 1
ATOM 851 C C . LYS A 1 105 ? 4.211 6.515 -2.364 1.00 86.44 105 LYS A C 1
ATOM 853 O O . LYS A 1 105 ? 3.743 5.931 -3.334 1.00 86.44 105 LYS A O 1
ATOM 858 N N . ASN A 1 106 ? 5.443 7.028 -2.360 1.00 82.44 106 ASN A N 1
ATOM 859 C CA . ASN A 1 106 ? 6.342 6.988 -3.518 1.00 82.44 106 ASN A CA 1
ATOM 860 C C . ASN A 1 106 ? 7.003 5.610 -3.713 1.00 82.44 106 ASN A C 1
ATOM 862 O O . ASN A 1 106 ? 7.467 5.298 -4.802 1.00 82.44 106 ASN A O 1
ATOM 866 N N . GLU A 1 107 ? 7.064 4.785 -2.667 1.00 84.31 107 GLU A N 1
ATOM 867 C CA . GLU A 1 107 ? 7.728 3.475 -2.683 1.00 84.31 107 GLU A CA 1
ATOM 868 C C . GLU A 1 107 ? 6.744 2.342 -3.013 1.00 84.31 107 GLU A C 1
ATOM 870 O O . GLU A 1 107 ? 7.123 1.358 -3.646 1.00 84.31 107 GLU A O 1
ATOM 875 N N . ILE A 1 108 ? 5.476 2.482 -2.610 1.00 88.62 108 ILE A N 1
ATOM 876 C CA . ILE A 1 108 ? 4.434 1.450 -2.756 1.00 88.62 108 ILE A CA 1
ATOM 877 C C . ILE A 1 108 ? 4.132 1.140 -4.227 1.00 88.62 108 ILE A C 1
ATOM 879 O O . ILE A 1 108 ? 3.956 -0.026 -4.586 1.00 88.62 108 ILE A O 1
ATOM 883 N N . LEU A 1 109 ? 4.102 2.173 -5.076 1.00 90.81 109 LEU A N 1
ATOM 884 C CA . LEU A 1 109 ? 3.783 2.070 -6.505 1.00 90.81 109 LEU A CA 1
ATOM 885 C C . LEU A 1 109 ? 5.015 2.156 -7.417 1.00 90.81 109 LEU A C 1
ATOM 887 O O . LEU A 1 109 ? 4.868 2.137 -8.635 1.00 90.81 109 LEU A O 1
ATOM 891 N N . LEU A 1 110 ? 6.233 2.188 -6.864 1.00 88.75 110 LEU A N 1
ATOM 892 C CA . LEU A 1 110 ? 7.465 2.341 -7.651 1.00 88.75 110 LEU A CA 1
ATOM 893 C C . LEU A 1 110 ? 7.625 1.250 -8.726 1.00 88.75 110 LEU A C 1
ATOM 895 O O . LEU A 1 110 ? 8.174 1.503 -9.796 1.00 88.75 110 LEU A O 1
ATOM 899 N N . PHE A 1 111 ? 7.097 0.050 -8.471 1.00 89.31 111 PHE A N 1
ATOM 900 C CA . PHE A 1 111 ? 7.094 -1.064 -9.422 1.00 89.31 111 PHE A CA 1
ATOM 901 C C . PHE A 1 111 ? 6.290 -0.788 -10.703 1.00 89.31 111 PHE A C 1
ATOM 903 O O . PHE A 1 111 ? 6.492 -1.498 -11.686 1.00 89.31 111 PHE A O 1
ATOM 910 N N . LEU A 1 112 ? 5.384 0.201 -10.719 1.00 89.62 112 LEU A N 1
ATOM 911 C CA . LEU A 1 112 ? 4.678 0.657 -11.925 1.00 89.62 112 LEU A CA 1
ATOM 912 C C . LEU A 1 112 ? 5.557 1.567 -12.788 1.00 89.62 112 LEU A C 1
ATOM 914 O O . LEU A 1 112 ? 5.542 1.457 -14.013 1.00 89.62 112 LEU A O 1
ATOM 918 N N . GLU A 1 113 ? 6.366 2.412 -12.154 1.00 86.81 113 GLU A N 1
ATOM 919 C CA . GLU A 1 113 ? 7.267 3.356 -12.825 1.00 86.81 113 GLU A CA 1
ATOM 920 C C . GLU A 1 113 ? 8.561 2.680 -13.291 1.00 86.81 113 GLU A C 1
ATOM 922 O O . GLU A 1 113 ? 9.089 3.003 -14.352 1.00 86.81 113 GLU A O 1
ATOM 927 N N . ASN A 1 114 ? 9.055 1.702 -12.527 1.00 86.50 114 ASN A N 1
ATOM 928 C CA . ASN A 1 114 ? 10.301 1.004 -12.811 1.00 86.50 114 ASN A CA 1
ATOM 929 C C . ASN A 1 114 ? 10.077 -0.517 -12.939 1.00 86.50 114 ASN A C 1
ATOM 931 O O . ASN A 1 114 ? 9.881 -1.190 -11.926 1.00 86.50 114 ASN A O 1
ATOM 935 N N . PRO A 1 115 ? 10.166 -1.094 -14.154 1.00 85.62 115 PRO A N 1
ATOM 936 C CA . PRO A 1 115 ? 10.013 -2.535 -14.376 1.00 85.62 115 PRO A CA 1
ATOM 937 C C . PRO A 1 115 ? 11.036 -3.418 -13.648 1.00 85.62 115 PRO A C 1
ATOM 939 O O . PRO A 1 115 ? 10.771 -4.598 -13.436 1.00 85.62 115 PRO A O 1
ATOM 942 N N . ALA A 1 116 ? 12.196 -2.873 -13.262 1.00 83.19 116 ALA A N 1
ATOM 943 C CA . ALA A 1 116 ? 13.210 -3.611 -12.507 1.00 83.19 116 ALA A CA 1
ATOM 944 C C . ALA A 1 116 ? 12.836 -3.800 -11.026 1.00 83.19 116 ALA A C 1
ATOM 946 O O . ALA A 1 116 ? 13.475 -4.582 -10.321 1.00 83.19 116 ALA A O 1
ATOM 947 N N . VAL A 1 117 ? 11.820 -3.081 -10.544 1.00 82.06 117 VAL A N 1
ATOM 948 C CA . VAL A 1 117 ? 11.341 -3.144 -9.165 1.00 82.06 117 VAL A CA 1
ATOM 949 C C . VAL A 1 117 ? 10.175 -4.138 -9.106 1.00 82.06 117 VAL A C 1
ATOM 951 O O . VAL A 1 117 ? 9.144 -3.900 -9.735 1.00 82.06 117 VAL A O 1
ATOM 954 N N . PRO A 1 118 ? 10.297 -5.268 -8.388 1.00 81.19 118 PRO A N 1
ATOM 955 C CA . PRO A 1 118 ? 9.222 -6.249 -8.313 1.00 81.19 118 PRO A CA 1
ATOM 956 C C . PRO A 1 118 ? 8.098 -5.789 -7.368 1.00 81.19 118 PRO A C 1
ATOM 958 O O . PRO A 1 118 ? 8.327 -5.069 -6.399 1.00 81.19 118 PRO A O 1
ATOM 961 N N . PHE A 1 119 ? 6.871 -6.270 -7.597 1.00 82.81 119 PHE A N 1
ATOM 962 C CA . PHE A 1 119 ? 5.731 -6.037 -6.692 1.00 82.81 119 PHE A CA 1
ATOM 963 C C . PHE A 1 119 ? 5.944 -6.659 -5.297 1.00 82.81 119 PHE A C 1
ATOM 965 O O . PHE A 1 119 ? 5.518 -6.123 -4.277 1.00 82.81 119 PHE A O 1
ATOM 972 N N . THR A 1 120 ? 6.608 -7.815 -5.256 1.00 75.75 120 THR A N 1
ATOM 973 C CA . THR A 1 120 ? 6.919 -8.575 -4.036 1.00 75.75 120 THR A CA 1
ATOM 974 C C . THR A 1 120 ? 8.421 -8.700 -3.839 1.00 75.75 120 THR A C 1
ATOM 976 O O . THR A 1 120 ? 9.157 -8.800 -4.819 1.00 75.75 120 THR A O 1
ATOM 979 N N . ASN A 1 121 ? 8.863 -8.887 -2.597 1.00 65.44 121 ASN A N 1
ATOM 980 C CA . ASN A 1 121 ? 10.263 -9.144 -2.266 1.00 65.44 121 ASN A CA 1
ATOM 981 C C . ASN A 1 121 ? 10.792 -10.561 -2.594 1.00 65.44 121 ASN A C 1
ATOM 983 O O . ASN A 1 121 ? 11.790 -11.018 -2.034 1.00 65.44 121 ASN A O 1
ATOM 987 N N . ASN A 1 122 ? 10.142 -11.299 -3.492 1.00 56.34 122 ASN A N 1
ATOM 988 C CA . ASN A 1 122 ? 10.480 -12.704 -3.732 1.00 56.34 122 ASN A CA 1
ATOM 989 C C . ASN A 1 122 ? 11.945 -12.903 -4.172 1.00 56.34 122 ASN A C 1
ATOM 991 O O . ASN A 1 122 ? 12.499 -13.977 -3.961 1.00 56.34 122 ASN A O 1
ATOM 995 N N . ALA A 1 123 ? 12.582 -11.890 -4.771 1.00 50.09 123 ALA A N 1
ATOM 996 C CA . ALA A 1 123 ? 13.986 -11.940 -5.176 1.00 50.09 123 ALA A CA 1
ATOM 997 C C . ALA A 1 123 ? 14.954 -11.883 -3.980 1.00 50.09 123 ALA A C 1
ATOM 999 O O . ALA A 1 123 ? 15.865 -12.705 -3.910 1.00 50.09 123 ALA A O 1
ATOM 1000 N N . THR A 1 124 ? 14.738 -10.982 -3.013 1.00 47.88 124 THR A N 1
ATOM 1001 C CA . THR A 1 124 ? 15.580 -10.908 -1.806 1.00 47.88 124 THR A CA 1
ATOM 1002 C C . THR A 1 124 ? 15.331 -12.111 -0.892 1.00 47.88 124 THR A C 1
ATOM 1004 O O . THR A 1 124 ? 16.287 -12.687 -0.387 1.00 47.88 124 THR A O 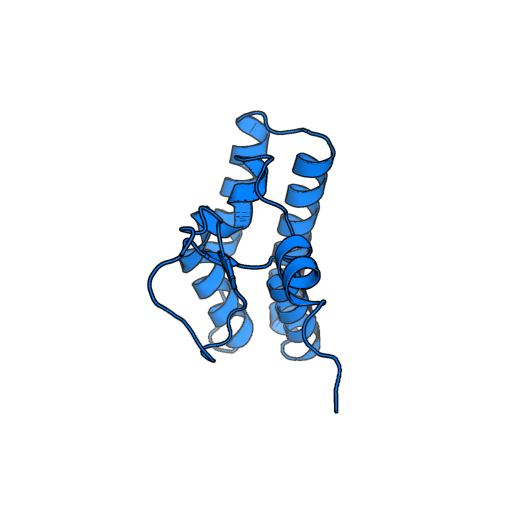1
ATOM 1007 N N . GLU A 1 125 ? 14.085 -12.588 -0.755 1.00 50.41 125 GLU A N 1
ATOM 1008 C CA . GLU A 1 125 ? 13.785 -13.823 -0.004 1.00 50.41 125 GLU A CA 1
ATOM 1009 C C . GLU A 1 125 ? 14.450 -15.066 -0.623 1.00 50.41 125 GLU A C 1
ATOM 1011 O O . GLU A 1 125 ? 14.979 -15.920 0.092 1.00 50.41 125 GLU A O 1
ATOM 1016 N N . ARG A 1 126 ? 14.470 -15.175 -1.961 1.00 48.91 126 ARG A N 1
ATOM 1017 C CA . ARG A 1 126 ? 15.159 -16.272 -2.666 1.00 48.91 126 ARG A CA 1
ATOM 1018 C C . ARG A 1 126 ? 16.681 -16.150 -2.592 1.00 48.91 126 ARG A C 1
ATOM 1020 O O . ARG A 1 126 ? 17.345 -17.175 -2.478 1.00 48.91 126 ARG A O 1
ATOM 1027 N N . ALA A 1 127 ? 17.227 -14.935 -2.621 1.00 49.31 127 ALA A N 1
ATOM 1028 C CA . ALA A 1 127 ? 18.666 -14.690 -2.511 1.00 49.31 127 ALA A CA 1
ATOM 1029 C C . ALA A 1 127 ? 19.219 -14.948 -1.096 1.00 49.31 127 ALA A C 1
ATOM 1031 O O . ALA A 1 127 ? 20.381 -15.322 -0.966 1.00 49.31 127 ALA A O 1
ATOM 1032 N N . ILE A 1 128 ? 18.398 -14.800 -0.048 1.00 48.47 128 ILE A N 1
ATOM 1033 C CA . ILE A 1 128 ? 18.770 -15.111 1.347 1.00 48.47 128 ILE A CA 1
ATOM 1034 C C . ILE A 1 128 ? 18.557 -16.607 1.677 1.00 48.47 128 ILE A C 1
ATOM 1036 O O . ILE A 1 128 ? 19.131 -17.130 2.633 1.00 48.47 128 ILE A O 1
ATOM 1040 N N . ARG A 1 129 ? 17.802 -17.352 0.856 1.00 45.91 129 ARG A N 1
ATOM 1041 C CA . ARG A 1 129 ? 17.498 -18.774 1.099 1.00 45.91 129 ARG A CA 1
ATOM 1042 C C . ARG A 1 129 ? 18.663 -19.786 1.066 1.00 45.91 129 ARG A C 1
ATOM 1044 O O . ARG A 1 129 ? 18.423 -20.871 1.590 1.00 45.91 129 ARG A O 1
ATOM 1051 N N . PRO A 1 130 ? 19.893 -19.540 0.559 1.00 44.66 130 PRO A N 1
ATOM 1052 C CA . PRO A 1 130 ? 20.947 -20.553 0.639 1.00 44.66 130 PRO A CA 1
ATOM 1053 C C . PRO A 1 130 ? 21.797 -20.503 1.926 1.00 44.66 130 PRO A C 1
ATOM 1055 O O . PRO A 1 130 ? 22.885 -21.069 1.927 1.00 44.66 130 PRO A O 1
ATOM 1058 N N . VAL A 1 131 ? 21.355 -19.870 3.028 1.00 45.19 131 VAL A N 1
ATOM 1059 C CA . VAL A 1 131 ? 22.112 -19.892 4.307 1.00 45.19 131 VAL A CA 1
ATOM 1060 C C . VAL A 1 131 ? 21.221 -20.042 5.550 1.00 45.19 131 VAL A C 1
ATOM 1062 O O . VAL A 1 131 ? 21.445 -19.407 6.572 1.00 45.19 131 VAL A O 1
ATOM 1065 N N . VAL A 1 132 ? 20.209 -20.909 5.507 1.00 42.22 132 VAL A N 1
ATOM 1066 C CA . VAL A 1 132 ? 19.656 -21.497 6.743 1.00 42.22 132 VAL A CA 1
ATOM 1067 C C . VAL A 1 132 ? 19.523 -22.999 6.530 1.00 42.22 132 VAL A C 1
ATOM 1069 O O . VAL A 1 132 ? 18.437 -23.548 6.383 1.00 42.22 132 VAL A O 1
ATOM 1072 N N . VAL A 1 133 ? 20.673 -23.668 6.457 1.00 38.56 133 VAL A N 1
ATOM 1073 C CA . VAL A 1 133 ? 20.751 -25.084 6.812 1.00 38.56 133 VAL A CA 1
ATOM 1074 C C . VAL A 1 133 ? 21.003 -25.099 8.312 1.00 38.56 133 VAL A C 1
ATOM 1076 O O . VAL A 1 133 ? 22.080 -24.708 8.764 1.00 38.56 133 VAL A O 1
ATOM 1079 N N . HIS A 1 134 ? 19.976 -25.479 9.070 1.00 37.50 134 HIS A N 1
ATOM 1080 C CA . HIS A 1 134 ? 20.124 -25.880 10.463 1.00 37.50 134 HIS A CA 1
ATOM 1081 C C . HIS A 1 134 ? 21.261 -26.900 10.587 1.00 37.50 134 HIS A C 1
ATOM 1083 O O . HIS A 1 134 ? 21.320 -27.868 9.826 1.00 37.50 134 HIS A O 1
ATOM 1089 N N . ARG A 1 135 ? 22.136 -26.678 11.563 1.00 37.19 135 ARG A N 1
ATOM 1090 C CA . ARG A 1 135 ? 22.837 -27.745 12.270 1.00 37.19 135 ARG A CA 1
ATOM 1091 C C . ARG A 1 135 ? 22.357 -27.681 13.707 1.00 37.19 135 ARG A C 1
ATOM 1093 O O . ARG A 1 135 ? 22.231 -26.529 14.186 1.00 37.19 135 ARG A O 1
#

Secondary structure (DSSP, 8-state):
-----S-EEE-S--S---S-S-EEE-HHHHHHHHHHHHHH-GGGHHHHHHHHHHHHHHHHHHHTT--SHHHHHHHHHHHHHHHH----TT-HHHHHHHHHHHHTHHHHTHHHH-TTS-SSTHHHHHHHGGG----

Radius of gyration: 16.29 Å; chains: 1; bounding box: 50×39×36 Å

pLDDT: mean 76.67, std 23.17, range [27.48, 97.88]